Protein AF-A0A7C5P7E6-F1 (afdb_monomer_lite)

Foldseek 3Di:
DDDDDDDDDPDDDDVVVVVVVVVVVVVVCVVVVVVVVVVVDPPPPDPDPPPPPPVPLPAAEWEWDCDDQQFIDIPNPDTHGPVRVVVVVVVVVVVVRHHDYDD

Sequence (103 aa):
MKLARRQTKRGRVEIIPMIDTILILLIFYMSFSSFKVQEKRIDARLPIISTKVAATKIPLDVSVRVRNKDEIIVNGTTTFDLVSLRDAMQTLGAIGQEATVVI

Structure (mmCIF, N/CA/C/O backbone):
data_AF-A0A7C5P7E6-F1
#
_entry.id   AF-A0A7C5P7E6-F1
#
loop_
_atom_site.group_PDB
_atom_site.id
_atom_site.type_symbol
_atom_site.label_atom_id
_atom_site.label_alt_id
_atom_site.label_comp_id
_atom_site.label_asym_id
_atom_site.label_entity_id
_atom_site.label_seq_id
_atom_site.pdbx_PDB_ins_code
_atom_site.Cartn_x
_atom_site.Cartn_y
_atom_site.Cartn_z
_atom_site.occupancy
_atom_site.B_iso_or_equiv
_atom_site.auth_seq_id
_atom_site.auth_comp_id
_atom_site.auth_asym_id
_atom_site.auth_atom_id
_atom_site.pdbx_PDB_model_num
ATOM 1 N N . MET A 1 1 ? -55.415 19.055 43.608 1.00 61.66 1 MET A N 1
ATOM 2 C CA . MET A 1 1 ? -54.857 17.683 43.524 1.00 61.66 1 MET A CA 1
ATOM 3 C C . MET A 1 1 ? -53.340 17.783 43.394 1.00 61.66 1 MET A C 1
ATOM 5 O O . MET A 1 1 ? -52.879 18.479 42.501 1.00 61.66 1 MET A O 1
ATOM 9 N N . LYS A 1 2 ? -52.558 17.177 44.301 1.00 62.19 2 LYS A N 1
ATOM 10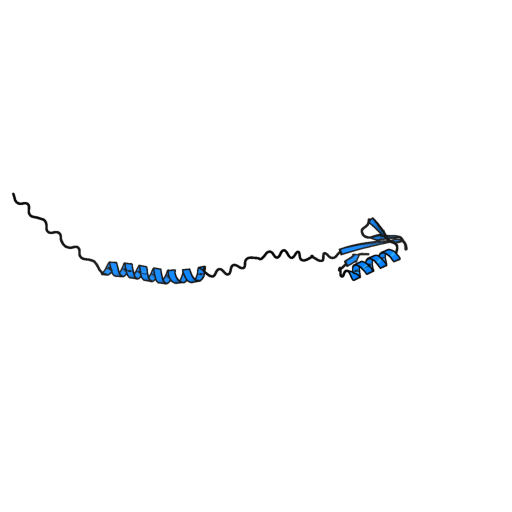 C CA . LYS A 1 2 ? -51.083 17.158 44.224 1.00 62.19 2 LYS A CA 1
ATOM 11 C C . LYS A 1 2 ? -50.642 15.961 43.376 1.00 62.19 2 LYS A C 1
ATOM 13 O O . LYS A 1 2 ? -50.893 14.824 43.756 1.00 62.19 2 LYS A O 1
ATOM 18 N N . LEU A 1 3 ? -50.000 16.223 42.239 1.00 76.12 3 LEU A N 1
ATOM 19 C CA . LEU A 1 3 ? -49.418 15.196 41.371 1.00 76.12 3 LEU A CA 1
ATOM 20 C C . LEU A 1 3 ? -48.096 14.710 41.980 1.00 76.12 3 LEU A C 1
ATOM 22 O O . LEU A 1 3 ? -47.163 15.493 42.164 1.00 76.12 3 LEU A O 1
ATOM 26 N N . ALA A 1 4 ? -48.022 13.424 42.323 1.00 76.56 4 ALA A N 1
ATOM 27 C CA . ALA A 1 4 ? -46.812 12.817 42.865 1.00 76.56 4 ALA A CA 1
ATOM 28 C C . ALA A 1 4 ? -45.731 12.709 41.775 1.00 76.56 4 ALA A C 1
ATOM 30 O O . ALA A 1 4 ? -45.950 12.134 40.708 1.00 76.56 4 ALA A O 1
ATOM 31 N N . ARG A 1 5 ? -44.546 13.267 42.042 1.00 77.62 5 ARG A N 1
ATOM 32 C CA . ARG A 1 5 ? -43.406 13.250 41.116 1.00 77.62 5 ARG A CA 1
ATOM 33 C C . ARG A 1 5 ? -42.803 11.843 41.058 1.00 77.62 5 ARG A C 1
ATOM 35 O O . ARG A 1 5 ? -42.315 11.335 42.066 1.00 77.62 5 ARG A O 1
ATOM 42 N N . ARG A 1 6 ? -42.813 11.224 39.873 1.00 78.00 6 ARG A N 1
ATOM 43 C CA . ARG A 1 6 ? -42.204 9.908 39.620 1.00 78.00 6 ARG A CA 1
ATOM 44 C C . ARG A 1 6 ? -40.687 9.988 39.827 1.00 78.00 6 ARG A C 1
ATOM 46 O O . ARG A 1 6 ? -40.009 10.750 39.143 1.00 78.00 6 ARG A O 1
ATOM 53 N N . GLN A 1 7 ? -40.165 9.200 40.763 1.00 75.19 7 GLN A N 1
ATOM 54 C CA . GLN A 1 7 ? -38.725 9.061 40.992 1.00 75.19 7 GLN A CA 1
ATOM 55 C C . GLN A 1 7 ? -38.098 8.308 39.812 1.00 75.19 7 GLN A C 1
ATOM 57 O O . GLN A 1 7 ? -38.460 7.164 39.527 1.00 75.19 7 GLN A O 1
ATOM 62 N N . THR A 1 8 ? -37.180 8.955 39.096 1.00 75.12 8 THR A N 1
ATOM 63 C CA . THR A 1 8 ? -36.395 8.325 38.033 1.00 75.12 8 THR A CA 1
ATOM 64 C C . THR A 1 8 ? -35.303 7.466 38.668 1.00 75.12 8 THR A C 1
ATOM 66 O O . THR A 1 8 ? -34.485 7.945 39.451 1.00 75.12 8 THR A O 1
ATOM 69 N N . LYS A 1 9 ? -35.289 6.162 38.364 1.00 74.31 9 LYS A N 1
ATOM 70 C CA . LYS A 1 9 ? -34.203 5.278 38.802 1.00 74.31 9 LYS A CA 1
ATOM 71 C C . LYS A 1 9 ? -32.919 5.706 38.087 1.00 74.31 9 LYS A C 1
ATOM 73 O O . LYS A 1 9 ? -32.913 5.818 36.864 1.00 74.31 9 LYS A O 1
ATOM 78 N N . ARG A 1 10 ? -31.842 5.943 38.843 1.00 72.19 10 ARG A N 1
ATOM 79 C CA . ARG A 1 10 ? -30.500 6.158 38.280 1.00 72.19 10 ARG A CA 1
ATOM 80 C C . ARG A 1 10 ? -30.125 4.945 37.422 1.00 72.19 10 ARG A C 1
ATOM 82 O O . ARG A 1 10 ? -30.177 3.818 37.917 1.00 72.19 10 ARG A O 1
ATOM 89 N N . GLY A 1 11 ? -29.778 5.183 36.158 1.00 76.25 11 GLY A N 1
ATOM 90 C CA . GLY A 1 11 ? -29.239 4.147 35.278 1.00 76.25 11 GLY A CA 1
ATOM 91 C C . GLY A 1 11 ? -27.937 3.603 35.864 1.00 76.25 11 GLY A C 1
ATOM 92 O O . GLY A 1 11 ? -27.092 4.379 36.310 1.00 76.25 11 GLY A O 1
ATOM 93 N N . ARG A 1 12 ? -27.803 2.277 35.930 1.00 81.81 12 ARG A N 1
ATOM 94 C CA . ARG A 1 12 ? -26.543 1.626 36.302 1.00 81.81 12 ARG A CA 1
ATOM 95 C C . ARG A 1 12 ? -25.685 1.516 35.048 1.00 81.81 12 ARG A C 1
ATOM 97 O O . ARG A 1 12 ? -26.210 1.216 33.983 1.00 81.81 12 ARG A O 1
ATOM 104 N N . VAL A 1 13 ? -24.388 1.771 35.182 1.00 83.56 13 VAL A N 1
ATOM 105 C CA . VAL A 1 13 ? -23.429 1.523 34.103 1.00 83.56 13 VAL A CA 1
ATOM 106 C C . VAL A 1 13 ? -23.023 0.056 34.174 1.00 83.56 13 VAL A C 1
ATOM 108 O O . VAL A 1 13 ? -22.552 -0.410 35.212 1.00 83.56 13 VAL A O 1
ATOM 111 N N . GLU A 1 14 ? -23.232 -0.676 33.087 1.00 86.88 14 GLU A N 1
ATOM 112 C CA . GLU A 1 14 ? -22.829 -2.075 32.970 1.00 86.88 14 GLU A CA 1
ATOM 113 C C . GLU A 1 14 ? -21.366 -2.133 32.515 1.00 86.88 14 GLU A C 1
ATOM 115 O O . GLU A 1 14 ? -21.048 -1.895 31.355 1.00 86.88 14 GLU A O 1
ATOM 120 N N . ILE A 1 15 ? -20.452 -2.413 33.446 1.00 89.12 15 ILE A N 1
ATOM 121 C CA . ILE A 1 15 ? -19.002 -2.366 33.186 1.00 89.12 15 ILE A CA 1
ATOM 122 C C . ILE A 1 15 ? -18.552 -3.520 32.276 1.00 89.12 15 ILE A C 1
ATOM 124 O O . ILE A 1 15 ? -17.674 -3.338 31.439 1.00 89.12 15 ILE A O 1
ATOM 128 N N . ILE A 1 16 ? -19.167 -4.698 32.412 1.00 91.94 16 ILE A N 1
ATOM 129 C CA . ILE A 1 16 ? -18.814 -5.909 31.652 1.00 91.94 16 ILE A CA 1
ATOM 130 C C . ILE A 1 16 ? -18.881 -5.676 30.127 1.00 91.94 16 ILE A C 1
ATOM 132 O O . ILE A 1 16 ? -17.864 -5.895 29.469 1.00 91.94 16 ILE A O 1
ATOM 136 N N . PRO A 1 17 ? -19.988 -5.169 29.546 1.00 90.88 17 PRO A N 1
ATOM 137 C CA . PRO A 1 17 ? -20.029 -4.867 28.113 1.00 90.88 17 PRO A CA 1
ATOM 138 C C . PRO A 1 17 ? -19.081 -3.727 27.702 1.00 90.88 17 PRO A C 1
ATOM 140 O O . PRO A 1 17 ? -18.580 -3.719 26.579 1.00 90.88 17 PRO A O 1
ATOM 143 N N . MET A 1 18 ? -18.767 -2.782 28.596 1.00 93.75 18 MET A N 1
ATOM 144 C CA . MET A 1 18 ? -17.780 -1.735 28.293 1.00 93.75 18 MET A CA 1
ATOM 145 C C . MET A 1 18 ? -16.361 -2.301 28.174 1.00 93.75 18 MET A C 1
ATOM 147 O O . MET A 1 18 ? -15.627 -1.911 27.269 1.00 93.75 18 MET A O 1
ATOM 151 N N . ILE A 1 19 ? -15.978 -3.240 29.042 1.00 94.31 19 ILE A N 1
ATOM 152 C CA . ILE A 1 19 ? -14.662 -3.891 28.979 1.00 94.31 19 ILE A CA 1
ATOM 153 C C . ILE A 1 19 ? -14.498 -4.635 27.653 1.00 94.31 19 ILE A C 1
ATOM 155 O O . ILE A 1 19 ? -13.469 -4.477 27.000 1.00 94.31 19 ILE A O 1
ATOM 159 N N . ASP A 1 20 ? -15.513 -5.393 27.236 1.00 94.50 20 ASP A N 1
ATOM 160 C CA . ASP A 1 20 ? -15.464 -6.175 25.997 1.00 94.50 20 ASP A CA 1
ATOM 161 C C . ASP A 1 20 ? -15.224 -5.277 24.771 1.00 94.50 20 ASP A C 1
ATOM 163 O O . ASP A 1 20 ? -14.297 -5.497 23.992 1.00 94.50 20 ASP A O 1
ATOM 167 N N . THR A 1 21 ? -15.961 -4.166 24.665 1.00 94.12 21 THR A N 1
ATOM 168 C CA . THR A 1 21 ? -15.781 -3.214 23.553 1.00 94.12 21 THR A CA 1
ATOM 169 C C . THR A 1 21 ? -14.391 -2.573 23.524 1.00 94.12 21 THR A C 1
ATOM 171 O O . THR A 1 21 ? -13.800 -2.439 22.451 1.00 94.12 21 THR A O 1
ATOM 174 N N . ILE A 1 22 ? -13.834 -2.211 24.683 1.00 95.75 22 ILE A N 1
ATOM 175 C CA . ILE A 1 22 ? -12.494 -1.616 24.776 1.00 95.75 22 ILE A CA 1
ATOM 176 C C . ILE A 1 22 ? -11.413 -2.646 24.423 1.00 95.75 22 ILE A C 1
ATOM 178 O O . ILE A 1 22 ? -10.463 -2.313 23.712 1.00 95.75 22 ILE A O 1
ATOM 182 N N . LEU A 1 23 ? -11.556 -3.896 24.875 1.00 95.88 23 LEU A N 1
ATOM 183 C CA . LEU A 1 23 ? -10.619 -4.975 24.554 1.00 95.88 23 LEU A CA 1
ATOM 184 C C . LEU A 1 23 ? -10.625 -5.302 23.060 1.00 95.88 23 LEU A C 1
ATOM 186 O O . LEU A 1 23 ? -9.555 -5.402 22.458 1.00 95.88 23 LEU A O 1
ATOM 190 N N . ILE A 1 24 ? -11.807 -5.394 22.447 1.00 95.50 24 ILE A N 1
ATOM 191 C CA . ILE A 1 24 ? -11.952 -5.585 21.000 1.00 95.50 24 ILE A CA 1
ATOM 192 C C . ILE A 1 24 ? -11.266 -4.442 20.239 1.00 95.50 24 ILE A C 1
ATOM 194 O O . ILE A 1 24 ? -10.485 -4.700 19.320 1.00 95.50 24 ILE A O 1
ATOM 198 N N . LEU A 1 25 ? -11.481 -3.183 20.648 1.00 94.81 25 LEU A N 1
ATOM 199 C CA . LEU A 1 25 ? -10.800 -2.028 20.049 1.00 94.81 25 LEU A CA 1
ATOM 200 C C . LEU A 1 25 ? -9.274 -2.130 20.154 1.00 94.81 25 LEU A C 1
ATOM 202 O O . LEU A 1 25 ? -8.569 -1.818 19.195 1.00 94.81 25 LEU A O 1
ATOM 206 N N . LEU A 1 26 ? -8.758 -2.552 21.308 1.00 94.81 26 LEU A N 1
ATOM 207 C CA . LEU A 1 26 ? -7.322 -2.650 21.550 1.00 94.81 26 LEU A CA 1
ATOM 208 C C . LEU A 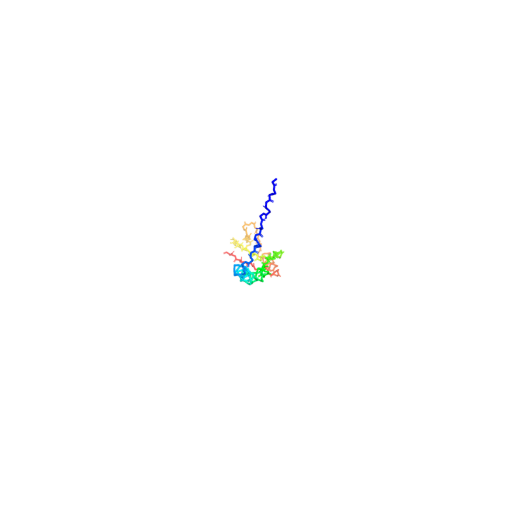1 26 ? -6.676 -3.758 20.709 1.00 94.81 26 LEU A C 1
ATOM 210 O O . LEU A 1 26 ? -5.610 -3.541 20.130 1.00 94.81 26 LEU A O 1
ATOM 214 N N . ILE A 1 27 ? -7.336 -4.913 20.580 1.00 93.50 27 ILE A N 1
ATOM 215 C CA . ILE A 1 27 ? -6.895 -6.009 19.705 1.00 93.50 27 ILE A CA 1
ATOM 216 C C . ILE A 1 27 ? -6.866 -5.544 18.247 1.00 93.50 27 ILE A C 1
ATOM 218 O O . ILE A 1 27 ? -5.856 -5.737 17.564 1.00 93.50 27 ILE A O 1
ATOM 222 N N . PHE A 1 28 ? -7.928 -4.879 17.778 1.00 92.06 28 PHE A N 1
ATOM 223 C CA . PHE A 1 28 ? -7.950 -4.313 16.431 1.00 92.06 28 PHE A CA 1
ATOM 224 C C . PHE A 1 28 ? -6.820 -3.305 16.229 1.00 92.06 28 PHE A C 1
ATOM 226 O O . PHE A 1 28 ? -6.077 -3.410 15.256 1.00 92.06 28 PHE A O 1
ATOM 233 N N . TYR A 1 29 ? -6.629 -2.370 17.159 1.00 90.06 29 TYR A N 1
ATOM 234 C CA . TYR A 1 29 ? -5.562 -1.377 17.071 1.00 90.06 29 TYR A CA 1
ATOM 235 C C . TYR A 1 29 ? -4.175 -2.021 16.945 1.00 90.06 29 TYR A C 1
ATOM 237 O O . TYR A 1 29 ? -3.407 -1.663 16.051 1.00 90.06 29 TYR A O 1
ATOM 245 N N . MET A 1 30 ? -3.865 -2.997 17.801 1.00 88.38 30 MET A N 1
ATOM 246 C CA . MET A 1 30 ? -2.582 -3.704 17.772 1.00 88.38 30 MET A CA 1
ATOM 247 C C . MET A 1 30 ? -2.378 -4.467 16.458 1.00 88.38 30 MET A C 1
ATOM 249 O O . MET A 1 30 ? -1.301 -4.391 15.867 1.00 88.38 30 MET A O 1
ATOM 253 N N . SER A 1 31 ? -3.417 -5.149 15.964 1.00 86.25 31 SER A N 1
ATOM 254 C CA . SER A 1 31 ? -3.365 -5.885 14.697 1.00 86.25 31 SER A CA 1
ATOM 255 C C . SER A 1 31 ? -3.142 -4.952 13.499 1.00 86.25 31 SER A C 1
ATOM 257 O O . SER A 1 31 ? -2.250 -5.193 12.683 1.00 86.25 31 SER A O 1
ATOM 259 N N . PHE A 1 32 ? -3.873 -3.834 13.429 1.00 83.50 32 PHE A N 1
ATOM 260 C CA . PHE A 1 32 ? -3.767 -2.879 12.323 1.00 83.50 32 PHE A CA 1
ATOM 261 C C . PHE A 1 32 ? -2.501 -2.014 12.359 1.00 83.50 32 PHE A C 1
ATOM 263 O O . PHE A 1 32 ? -2.005 -1.605 11.307 1.00 83.50 32 PHE A O 1
ATOM 270 N N . SER A 1 33 ? -1.934 -1.765 13.543 1.00 78.00 33 SER A N 1
ATOM 271 C CA . SER A 1 33 ? -0.682 -1.012 13.698 1.00 78.00 33 SER A CA 1
ATOM 272 C C . SER A 1 33 ? 0.485 -1.649 12.923 1.00 78.00 33 SER A C 1
ATOM 274 O O . SER A 1 33 ? 1.283 -0.940 12.307 1.00 78.00 33 SER A O 1
ATOM 276 N N . SER A 1 34 ? 0.537 -2.985 12.855 1.00 69.12 34 SER A N 1
ATOM 277 C CA . SER A 1 34 ? 1.576 -3.720 12.115 1.00 69.12 34 SER A CA 1
ATOM 278 C C . SER A 1 34 ? 1.518 -3.489 10.595 1.00 69.12 34 SER A C 1
ATOM 280 O O . SER A 1 34 ? 2.556 -3.444 9.929 1.00 69.12 34 SER A O 1
ATOM 282 N N . PHE A 1 35 ? 0.325 -3.266 10.029 1.00 65.69 35 PHE A N 1
ATOM 283 C CA . PHE A 1 35 ? 0.166 -3.025 8.589 1.00 65.69 35 PHE A CA 1
ATOM 284 C C . PHE A 1 35 ? 0.701 -1.652 8.154 1.00 65.69 35 PHE A C 1
ATOM 286 O O . PHE A 1 35 ? 1.333 -1.548 7.102 1.00 65.69 35 PHE A O 1
ATOM 293 N N . LYS A 1 36 ? 0.568 -0.608 8.989 1.00 61.22 36 LYS A N 1
ATOM 294 C CA . LYS A 1 36 ? 1.083 0.739 8.662 1.00 61.22 36 LYS A CA 1
ATOM 295 C C . LYS A 1 36 ? 2.600 0.803 8.481 1.00 61.22 36 LYS A C 1
ATOM 297 O O . LYS A 1 36 ? 3.092 1.692 7.786 1.00 61.22 36 LYS A O 1
ATOM 302 N N . VAL A 1 37 ? 3.350 -0.086 9.129 1.00 61.47 37 VAL A N 1
ATOM 303 C CA . VAL A 1 37 ? 4.815 -0.120 9.007 1.00 61.47 37 VAL A CA 1
ATOM 304 C C . VAL A 1 37 ? 5.240 -0.746 7.675 1.00 61.47 37 VAL A C 1
ATOM 306 O O . VAL A 1 37 ? 6.252 -0.337 7.109 1.00 61.47 37 VAL A O 1
ATOM 309 N N . GLN A 1 38 ? 4.457 -1.689 7.145 1.00 60.50 38 GLN A N 1
ATOM 310 C CA . GLN A 1 38 ? 4.804 -2.445 5.939 1.00 60.50 38 GLN A CA 1
ATOM 311 C C . GLN A 1 38 ? 4.508 -1.673 4.643 1.00 60.50 38 GLN A C 1
ATOM 313 O O . GLN A 1 38 ? 5.340 -1.674 3.739 1.00 60.50 38 GLN A O 1
ATOM 318 N N . GLU A 1 39 ? 3.403 -0.923 4.563 1.00 60.84 39 GLU A N 1
ATOM 319 C CA . GLU A 1 39 ? 3.064 -0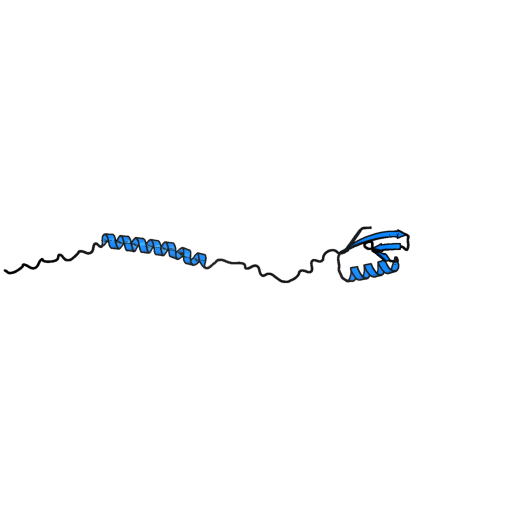.144 3.354 1.00 60.84 39 GLU A CA 1
ATOM 320 C C . GLU A 1 39 ? 4.029 1.018 3.067 1.00 60.84 39 GLU A C 1
ATOM 322 O O . GLU A 1 39 ? 4.163 1.455 1.925 1.00 60.84 39 GLU A O 1
ATOM 327 N N . LYS A 1 40 ? 4.756 1.514 4.077 1.00 60.28 40 LYS A N 1
ATOM 328 C CA . LYS A 1 40 ? 5.732 2.601 3.884 1.00 60.28 40 LYS A CA 1
ATOM 329 C C . LYS A 1 40 ? 6.997 2.181 3.126 1.00 60.28 40 LYS A C 1
ATOM 331 O O . LYS A 1 40 ? 7.798 3.050 2.795 1.00 60.28 40 LYS A O 1
ATOM 336 N N . ARG A 1 41 ? 7.199 0.886 2.860 1.00 57.59 41 ARG A N 1
ATOM 337 C CA . ARG A 1 41 ? 8.386 0.350 2.172 1.00 57.59 41 ARG A CA 1
ATOM 338 C C . ARG A 1 41 ? 8.036 -0.349 0.864 1.00 57.59 41 ARG A C 1
ATOM 340 O O . ARG A 1 41 ? 8.481 -1.463 0.603 1.00 57.59 41 ARG A O 1
ATOM 347 N N . ILE A 1 42 ? 7.274 0.320 0.008 1.00 67.19 42 ILE A N 1
ATOM 348 C CA . ILE A 1 42 ? 7.311 -0.036 -1.408 1.00 67.19 42 ILE A CA 1
ATOM 349 C C . ILE A 1 42 ? 8.647 0.496 -1.939 1.00 67.19 42 ILE A C 1
ATOM 351 O O . ILE A 1 42 ? 8.764 1.682 -2.246 1.00 67.19 42 ILE A O 1
ATOM 355 N N . ASP A 1 43 ? 9.661 -0.372 -2.009 1.00 65.62 43 ASP A N 1
ATOM 356 C CA . ASP A 1 43 ? 10.904 -0.129 -2.754 1.00 65.62 43 ASP A CA 1
ATOM 357 C C . ASP A 1 43 ? 10.569 -0.085 -4.253 1.00 65.62 43 ASP A C 1
ATOM 359 O O . ASP A 1 43 ? 10.833 -1.008 -5.029 1.00 65.62 43 ASP A O 1
ATOM 363 N N . ALA A 1 44 ? 9.906 0.993 -4.667 1.00 68.25 44 ALA A N 1
ATOM 364 C CA . ALA A 1 44 ? 9.613 1.261 -6.058 1.00 68.25 44 ALA A CA 1
ATOM 365 C C . ALA A 1 44 ? 10.933 1.603 -6.752 1.00 68.25 44 ALA A C 1
ATOM 367 O O . ALA A 1 44 ? 11.420 2.732 -6.701 1.00 68.25 44 ALA A O 1
ATOM 368 N N . ARG A 1 45 ? 11.528 0.613 -7.420 1.00 71.38 45 ARG A N 1
ATOM 369 C CA . ARG A 1 45 ? 12.596 0.854 -8.389 1.00 71.38 45 ARG A CA 1
ATOM 370 C C . ARG A 1 45 ? 11.966 1.516 -9.606 1.00 71.38 45 ARG A C 1
ATOM 372 O O . ARG A 1 45 ? 11.503 0.830 -10.514 1.00 71.38 45 ARG A O 1
ATOM 379 N N . LEU A 1 46 ? 11.904 2.846 -9.603 1.00 71.25 46 LEU A N 1
ATOM 380 C CA . LEU A 1 46 ? 11.510 3.584 -10.795 1.00 71.25 46 LEU A CA 1
ATOM 381 C C . LEU A 1 46 ? 12.542 3.293 -11.893 1.00 71.25 46 LEU A C 1
ATOM 383 O O . LEU A 1 46 ? 13.734 3.533 -11.673 1.00 71.25 46 LEU A O 1
ATOM 387 N N . PRO A 1 47 ? 12.127 2.764 -13.057 1.00 72.38 47 PRO A N 1
ATOM 388 C CA . PRO A 1 47 ? 13.036 2.613 -14.173 1.00 72.38 47 PRO A CA 1
ATOM 389 C C . PRO A 1 47 ? 13.459 4.013 -14.611 1.00 72.38 47 PRO A C 1
ATOM 391 O O . PRO A 1 47 ? 12.666 4.799 -15.127 1.00 72.38 47 PRO A O 1
ATOM 394 N N . ILE A 1 48 ? 14.723 4.338 -14.370 1.00 71.94 48 ILE A N 1
ATOM 395 C CA . ILE A 1 48 ? 15.338 5.533 -14.925 1.00 71.94 48 ILE A CA 1
ATOM 396 C C . ILE A 1 48 ? 15.505 5.223 -16.410 1.00 71.94 48 ILE A C 1
ATOM 398 O O . ILE A 1 48 ? 16.317 4.369 -16.773 1.00 71.94 48 ILE A O 1
ATOM 402 N N . ILE A 1 49 ? 14.716 5.862 -17.274 1.00 67.19 49 ILE A N 1
ATOM 403 C CA . ILE A 1 49 ? 14.977 5.812 -18.712 1.00 67.19 49 ILE A CA 1
ATOM 404 C C . ILE A 1 49 ? 16.295 6.554 -18.917 1.00 67.19 49 ILE A C 1
ATOM 406 O O . ILE A 1 49 ? 16.346 7.780 -18.979 1.00 67.19 49 ILE A O 1
ATOM 410 N N . SER A 1 50 ? 17.390 5.800 -18.945 1.00 57.78 50 SER A N 1
ATOM 411 C CA . SER A 1 50 ? 18.671 6.321 -19.377 1.00 57.78 50 SER A CA 1
ATOM 412 C C . SER A 1 50 ? 18.545 6.578 -20.870 1.00 57.78 50 SER A C 1
ATOM 414 O O . SER A 1 50 ? 18.606 5.656 -21.675 1.00 57.78 50 SER A O 1
ATOM 416 N N . THR A 1 51 ? 18.409 7.842 -21.256 1.00 57.22 51 THR A N 1
ATOM 417 C CA . THR A 1 51 ? 18.626 8.306 -22.633 1.00 57.22 51 THR A CA 1
ATOM 418 C C . THR A 1 51 ? 20.107 8.252 -23.014 1.00 57.22 51 THR A C 1
ATOM 420 O O . THR A 1 51 ? 20.579 9.023 -23.846 1.00 57.22 51 THR A O 1
ATOM 423 N N . LYS A 1 52 ? 20.872 7.301 -22.465 1.00 53.88 52 LYS A N 1
ATOM 424 C CA . LYS A 1 52 ? 21.976 6.755 -23.230 1.00 53.88 52 LYS A CA 1
ATOM 425 C C . LYS A 1 52 ? 21.319 5.936 -24.321 1.00 53.88 52 LYS A C 1
ATOM 427 O O . LYS A 1 52 ? 21.003 4.766 -24.132 1.00 53.88 52 LYS A O 1
ATOM 432 N N . VAL A 1 53 ? 21.125 6.583 -25.468 1.00 56.38 53 VAL A N 1
ATOM 433 C CA . VAL A 1 53 ? 21.258 5.899 -26.747 1.00 56.38 53 VAL A CA 1
ATOM 434 C C . VAL A 1 53 ? 22.591 5.172 -26.628 1.00 56.38 53 VAL A C 1
ATOM 436 O O . VAL A 1 53 ? 23.656 5.758 -26.814 1.00 56.38 53 VAL A O 1
ATOM 439 N N . ALA A 1 54 ? 22.557 3.917 -26.176 1.00 53.03 54 ALA A N 1
ATOM 440 C CA . ALA A 1 54 ? 23.613 3.003 -26.513 1.00 53.03 54 ALA A CA 1
ATOM 441 C C . ALA A 1 54 ? 23.658 3.134 -28.026 1.00 53.03 54 ALA A C 1
ATOM 443 O O . ALA A 1 54 ? 22.648 2.888 -28.687 1.00 53.03 54 ALA A O 1
ATOM 444 N N . ALA A 1 55 ? 24.761 3.658 -28.558 1.00 55.62 55 ALA A N 1
ATOM 445 C CA . ALA A 1 55 ? 25.046 3.457 -29.956 1.00 55.62 55 ALA A CA 1
ATOM 446 C C . ALA A 1 55 ? 25.064 1.938 -30.086 1.00 55.62 55 ALA A C 1
ATOM 448 O O . ALA A 1 55 ? 26.046 1.292 -29.721 1.00 55.62 55 ALA A O 1
ATOM 449 N N . THR A 1 56 ? 23.923 1.356 -30.455 1.00 52.78 56 THR A N 1
ATOM 450 C CA . THR A 1 56 ? 23.868 0.003 -30.955 1.00 52.78 56 THR A CA 1
ATOM 451 C C . THR A 1 56 ? 24.882 0.065 -32.073 1.00 52.78 56 THR A C 1
ATOM 453 O O . THR A 1 56 ? 24.666 0.759 -33.067 1.00 52.78 56 THR A O 1
ATOM 456 N N . LYS A 1 57 ? 26.061 -0.519 -31.842 1.00 54.97 57 LYS A N 1
ATOM 457 C CA . LYS A 1 57 ? 27.016 -0.788 -32.901 1.00 54.97 57 LYS A CA 1
ATOM 458 C C . LYS A 1 57 ? 26.292 -1.794 -33.778 1.00 54.97 57 LYS A C 1
ATOM 460 O O . LYS A 1 57 ? 26.402 -2.992 -33.561 1.00 54.97 57 LYS A O 1
ATOM 465 N N . ILE A 1 58 ? 25.411 -1.294 -34.639 1.00 60.50 58 ILE A N 1
ATOM 466 C CA . ILE A 1 58 ? 24.773 -2.100 -35.659 1.00 60.50 58 ILE A CA 1
ATOM 467 C C . ILE A 1 58 ? 25.958 -2.531 -36.520 1.00 60.50 58 ILE A C 1
ATOM 469 O O . ILE A 1 58 ? 26.655 -1.645 -37.038 1.00 60.50 58 ILE A O 1
ATOM 473 N N . PRO A 1 59 ? 26.274 -3.836 -36.571 1.00 60.88 59 PRO A N 1
ATOM 474 C CA . PRO A 1 59 ? 27.339 -4.308 -37.431 1.00 60.88 59 PRO A CA 1
ATOM 475 C C . PRO A 1 59 ? 26.992 -3.866 -38.848 1.00 60.88 59 PRO A C 1
ATOM 477 O O . PRO A 1 59 ? 25.853 -4.006 -39.298 1.00 60.88 59 PRO A O 1
ATOM 480 N N . LEU A 1 60 ? 27.946 -3.217 -39.506 1.00 63.44 60 LEU A N 1
ATOM 481 C CA . LEU A 1 60 ? 27.731 -2.763 -40.867 1.00 63.44 60 LEU A CA 1
ATOM 482 C C . LEU A 1 60 ? 27.911 -3.982 -41.771 1.00 63.44 60 LEU A C 1
ATOM 484 O O . LEU A 1 60 ? 29.030 -4.471 -41.931 1.00 63.44 60 LEU A O 1
ATOM 488 N N . ASP A 1 61 ? 26.815 -4.487 -42.327 1.00 61.00 61 ASP A N 1
ATOM 489 C CA . ASP A 1 61 ? 26.871 -5.558 -43.318 1.00 61.00 61 ASP A CA 1
ATOM 490 C C . ASP A 1 61 ? 27.339 -4.967 -44.653 1.00 61.00 61 ASP A C 1
ATOM 492 O O . ASP A 1 61 ? 26.666 -4.128 -45.260 1.00 61.00 61 ASP A O 1
ATOM 496 N N . VAL A 1 62 ? 28.526 -5.384 -45.100 1.00 70.69 62 VAL A N 1
ATOM 497 C CA . VAL A 1 62 ? 29.123 -4.944 -46.365 1.00 70.69 62 VAL A CA 1
ATOM 498 C C . VAL A 1 62 ? 29.110 -6.122 -47.331 1.00 70.69 62 VAL A C 1
ATOM 500 O O . VAL A 1 62 ? 29.832 -7.104 -47.152 1.00 70.69 62 VAL A O 1
ATOM 503 N N . SER A 1 63 ? 28.280 -6.023 -48.371 1.00 70.19 63 SER A N 1
ATOM 504 C CA . SER A 1 63 ? 28.221 -7.022 -49.444 1.00 70.19 63 SER A CA 1
ATOM 505 C C . SER A 1 63 ? 29.180 -6.639 -50.570 1.00 70.19 63 SER A C 1
ATOM 507 O O . SER A 1 63 ? 29.084 -5.541 -51.125 1.00 70.19 63 SER A O 1
ATOM 509 N N . VAL A 1 64 ? 30.118 -7.527 -50.897 1.00 75.19 64 VAL A N 1
ATOM 510 C CA . VAL A 1 64 ? 31.161 -7.299 -51.903 1.00 75.19 64 VAL A CA 1
ATOM 511 C C . VAL A 1 64 ? 30.986 -8.306 -53.027 1.00 75.19 64 VAL A C 1
ATOM 513 O O . VAL A 1 64 ? 31.244 -9.486 -52.851 1.00 75.19 64 VAL A O 1
ATOM 516 N N . ARG A 1 65 ? 30.589 -7.845 -54.213 1.00 71.38 65 ARG A N 1
ATOM 517 C CA . ARG A 1 65 ? 30.477 -8.693 -55.402 1.00 71.38 65 ARG A CA 1
ATOM 518 C C . ARG A 1 65 ? 31.611 -8.387 -56.368 1.00 71.38 65 ARG A C 1
ATOM 520 O O . ARG A 1 65 ? 31.691 -7.284 -56.901 1.00 71.38 65 ARG A O 1
ATOM 527 N N . VAL A 1 66 ? 32.451 -9.377 -56.647 1.00 74.69 66 VAL A N 1
ATOM 528 C CA . VAL A 1 66 ? 33.538 -9.251 -57.628 1.00 74.69 66 VAL A CA 1
ATOM 529 C C . VAL A 1 66 ? 33.036 -9.727 -58.988 1.00 74.69 66 VAL A C 1
ATOM 531 O O . VAL A 1 66 ? 32.687 -10.897 -59.138 1.00 74.69 66 VAL A O 1
ATOM 534 N N . ARG A 1 67 ? 32.967 -8.828 -59.980 1.00 70.75 67 ARG A N 1
ATOM 535 C CA . ARG A 1 67 ? 32.564 -9.189 -61.350 1.00 70.75 67 ARG A CA 1
ATOM 536 C C . ARG A 1 67 ? 33.775 -9.479 -62.229 1.00 70.75 67 ARG A C 1
ATOM 538 O O . ARG A 1 67 ? 33.798 -10.501 -62.900 1.00 70.75 67 ARG A O 1
ATOM 545 N N . ASN A 1 68 ? 34.769 -8.593 -62.191 1.00 69.56 68 ASN A N 1
ATOM 546 C CA . ASN A 1 68 ? 36.046 -8.683 -62.902 1.00 69.56 68 ASN A CA 1
ATOM 547 C C . ASN A 1 68 ? 37.156 -8.080 -62.021 1.00 69.56 68 ASN A C 1
ATOM 549 O O . ASN A 1 68 ? 36.856 -7.427 -61.024 1.00 69.56 68 ASN A O 1
ATOM 553 N N . LYS A 1 69 ? 38.432 -8.283 -62.382 1.00 64.56 69 LYS A N 1
ATOM 554 C CA . LYS A 1 69 ? 39.606 -7.878 -61.578 1.00 64.56 69 LYS A CA 1
ATOM 555 C C . LYS A 1 69 ? 39.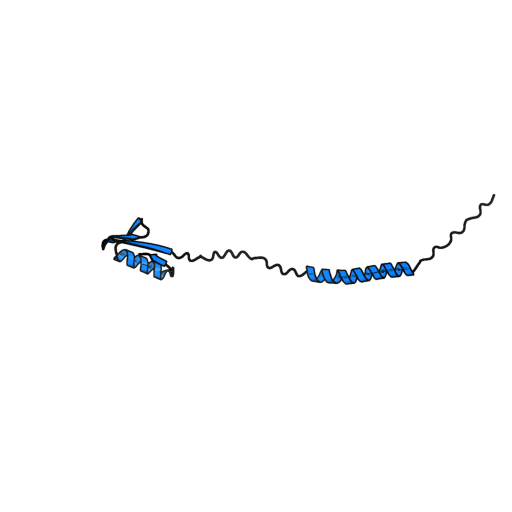592 -6.404 -61.129 1.00 64.56 69 LYS A C 1
ATOM 557 O O . LYS A 1 69 ? 40.055 -6.121 -60.029 1.00 64.56 69 LYS A O 1
ATOM 562 N N . ASP A 1 70 ? 38.996 -5.531 -61.939 1.00 65.81 70 ASP A N 1
ATOM 563 C CA . ASP A 1 70 ? 38.964 -4.080 -61.719 1.00 65.81 70 ASP A CA 1
ATOM 564 C C . ASP A 1 70 ? 37.530 -3.550 -61.468 1.00 65.81 70 ASP A C 1
ATOM 566 O O . ASP A 1 70 ? 37.297 -2.345 -61.441 1.00 65.81 70 ASP A O 1
ATOM 570 N N . GLU A 1 71 ? 36.540 -4.443 -61.309 1.00 69.75 71 GLU A N 1
ATOM 571 C CA . GLU A 1 71 ? 35.126 -4.087 -61.125 1.00 69.75 71 GLU A CA 1
ATOM 572 C C . GLU A 1 71 ? 34.560 -4.810 -59.895 1.00 69.75 71 GLU A C 1
ATOM 574 O O . GLU A 1 71 ? 34.020 -5.924 -59.980 1.00 69.75 71 GLU A O 1
ATOM 579 N N . ILE A 1 72 ? 34.708 -4.169 -58.731 1.00 74.50 72 ILE A N 1
ATOM 580 C CA . ILE A 1 72 ? 34.171 -4.654 -57.458 1.00 74.50 72 ILE A CA 1
ATOM 581 C C . ILE A 1 72 ? 32.952 -3.818 -57.089 1.00 74.50 72 ILE A C 1
ATOM 583 O O . ILE A 1 72 ? 33.048 -2.608 -56.920 1.00 74.50 72 ILE A O 1
ATOM 587 N N . ILE A 1 73 ? 31.798 -4.458 -56.946 1.00 75.25 73 ILE A N 1
ATOM 588 C CA . ILE A 1 73 ? 30.539 -3.792 -56.618 1.00 75.25 73 ILE A CA 1
ATOM 589 C C . ILE A 1 73 ? 30.285 -3.954 -55.121 1.00 75.25 73 ILE A C 1
ATOM 591 O O . ILE A 1 73 ? 30.112 -5.073 -54.637 1.00 75.25 73 ILE A O 1
ATOM 595 N N . VAL A 1 74 ? 30.219 -2.841 -54.392 1.00 74.44 74 VAL A N 1
ATOM 596 C CA . VAL A 1 74 ? 29.889 -2.814 -52.961 1.00 74.44 74 VAL A CA 1
ATOM 597 C C . VAL A 1 74 ? 28.446 -2.354 -52.782 1.00 74.44 74 VAL A C 1
ATOM 599 O O . VAL A 1 74 ? 28.039 -1.334 -53.343 1.00 74.44 74 VAL A O 1
ATOM 602 N N . ASN A 1 75 ? 27.659 -3.120 -52.020 1.00 72.38 75 ASN A N 1
ATOM 603 C CA . ASN A 1 75 ? 26.241 -2.854 -51.738 1.00 72.38 75 ASN A CA 1
ATOM 604 C C . ASN A 1 75 ? 25.377 -2.628 -52.993 1.00 72.38 75 ASN A C 1
ATOM 606 O O . ASN A 1 75 ? 24.396 -1.891 -52.977 1.00 72.38 75 ASN A O 1
ATOM 610 N N . GLY A 1 76 ? 25.747 -3.283 -54.097 1.00 67.69 76 GLY A N 1
ATOM 611 C CA . GLY A 1 76 ? 24.980 -3.311 -55.344 1.00 67.69 76 GLY A CA 1
ATOM 612 C C . GLY A 1 76 ? 25.022 -2.035 -56.192 1.00 67.69 76 GLY A C 1
ATOM 613 O O . GLY A 1 76 ? 24.534 -2.078 -57.318 1.00 67.69 76 GLY A O 1
ATOM 614 N N . THR A 1 77 ? 25.597 -0.931 -55.704 1.00 64.44 77 THR A N 1
ATOM 615 C CA . THR A 1 77 ? 25.512 0.378 -56.381 1.00 64.44 77 THR A CA 1
ATOM 616 C C . THR A 1 77 ? 26.853 1.011 -56.712 1.00 64.44 77 THR A C 1
ATOM 618 O O . THR A 1 77 ? 26.924 1.785 -57.664 1.00 64.44 77 THR A O 1
ATOM 621 N N . THR A 1 78 ? 27.908 0.718 -55.950 1.00 70.94 78 THR A N 1
ATOM 622 C CA . THR A 1 78 ? 29.168 1.460 -56.067 1.00 70.94 78 THR A CA 1
ATOM 623 C C . THR A 1 78 ? 30.274 0.555 -56.577 1.00 70.94 78 THR A C 1
ATOM 625 O O . THR A 1 78 ? 30.639 -0.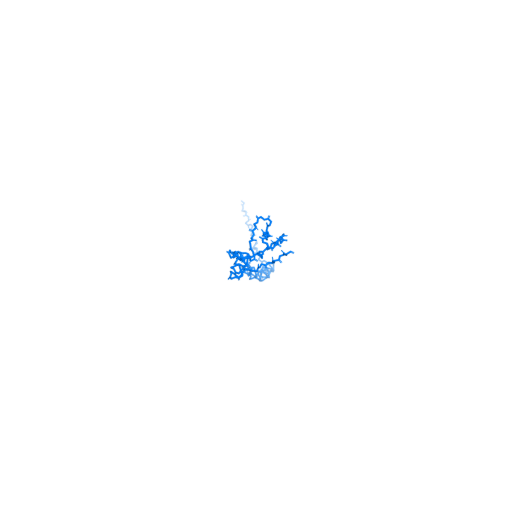416 -55.912 1.00 70.94 78 THR A O 1
ATOM 628 N N . THR A 1 79 ? 30.808 0.885 -57.751 1.00 73.00 79 THR A N 1
ATOM 629 C CA . THR A 1 79 ? 31.979 0.215 -58.317 1.00 73.00 79 THR A CA 1
ATOM 630 C C . THR A 1 79 ? 33.247 0.815 -57.720 1.00 73.00 79 THR A C 1
ATOM 632 O O . THR A 1 79 ? 33.476 2.019 -57.825 1.00 73.00 79 THR A O 1
ATOM 635 N N . PHE A 1 80 ? 34.068 -0.026 -57.106 1.00 73.75 80 PHE A N 1
ATOM 636 C CA . PHE A 1 80 ? 35.379 0.314 -56.573 1.00 73.75 80 PHE A CA 1
ATOM 637 C C . PHE A 1 80 ? 36.474 -0.417 -57.349 1.00 73.75 80 PHE A C 1
ATOM 639 O O . PHE A 1 80 ? 36.318 -1.585 -57.713 1.00 73.75 80 PHE A O 1
ATOM 646 N N . ASP A 1 81 ? 37.600 0.271 -57.537 1.00 79.06 81 ASP A N 1
ATOM 647 C CA . ASP A 1 81 ? 38.877 -0.365 -57.854 1.00 79.06 81 ASP A CA 1
ATOM 648 C C . ASP A 1 81 ? 39.478 -0.992 -56.580 1.00 79.06 81 ASP A C 1
ATOM 650 O O . ASP A 1 81 ? 39.190 -0.566 -55.455 1.00 79.06 81 ASP A O 1
ATOM 654 N N . LEU A 1 82 ? 40.336 -1.999 -56.745 1.00 77.00 82 LEU A N 1
ATOM 655 C CA . LEU A 1 82 ? 40.946 -2.772 -55.664 1.00 77.00 82 LEU A CA 1
ATOM 656 C C . LEU A 1 82 ? 41.702 -1.883 -54.664 1.00 77.00 82 LEU A C 1
ATOM 658 O O . LEU A 1 82 ? 41.635 -2.110 -53.453 1.00 77.00 82 LEU A O 1
ATOM 662 N N . VAL A 1 83 ? 42.408 -0.863 -55.160 1.00 82.31 83 VAL A N 1
ATOM 663 C CA . VAL A 1 83 ? 43.176 0.064 -54.316 1.00 82.31 83 VAL A CA 1
ATOM 664 C C . VAL A 1 83 ? 42.234 0.922 -53.472 1.00 82.31 83 VAL A C 1
ATOM 666 O O . VAL A 1 83 ? 42.394 1.003 -52.256 1.00 82.31 83 VAL A O 1
ATOM 669 N N . SER A 1 84 ? 41.199 1.489 -54.093 1.00 81.00 84 SER A N 1
ATOM 670 C CA . SER A 1 84 ? 40.213 2.326 -53.404 1.00 81.00 84 SER A CA 1
ATOM 671 C C . SER A 1 84 ? 39.384 1.542 -52.386 1.00 81.00 84 SER A C 1
ATOM 673 O O . SER A 1 84 ? 39.086 2.063 -51.313 1.00 81.00 84 SER A O 1
ATOM 675 N N . LEU A 1 85 ? 39.046 0.281 -52.682 1.00 80.69 85 LEU A N 1
ATOM 676 C CA . LEU A 1 85 ? 38.348 -0.592 -51.738 1.00 80.69 85 LEU A CA 1
ATOM 677 C C . LEU A 1 85 ? 39.209 -0.890 -50.509 1.00 80.69 85 LEU A C 1
ATOM 679 O O . LEU A 1 85 ? 38.717 -0.838 -49.383 1.00 80.69 85 LEU A O 1
ATOM 683 N N . ARG A 1 86 ? 40.497 -1.189 -50.709 1.00 81.69 86 ARG A N 1
ATOM 684 C CA . ARG A 1 86 ? 41.430 -1.459 -49.610 1.00 81.69 86 ARG A CA 1
ATOM 685 C C . ARG A 1 86 ? 41.540 -0.257 -48.678 1.00 81.69 86 ARG A C 1
ATOM 687 O O . ARG A 1 86 ? 41.443 -0.425 -47.465 1.00 81.69 86 ARG A O 1
ATOM 694 N N . ASP A 1 87 ? 41.715 0.933 -49.237 1.00 83.75 87 ASP A N 1
ATOM 695 C CA . ASP A 1 87 ? 41.879 2.152 -48.448 1.00 83.75 87 ASP A CA 1
ATOM 696 C C . ASP A 1 87 ? 40.569 2.488 -47.689 1.00 83.75 87 ASP A C 1
ATOM 698 O O . ASP A 1 87 ? 40.594 2.826 -46.501 1.00 83.75 87 ASP A O 1
ATOM 702 N N . ALA A 1 88 ? 39.401 2.267 -48.309 1.00 78.00 88 ALA A N 1
ATOM 703 C CA . ALA A 1 88 ? 38.097 2.386 -47.648 1.00 78.00 88 ALA A CA 1
ATOM 704 C C . ALA A 1 88 ? 37.906 1.366 -46.503 1.00 78.00 88 ALA A C 1
ATOM 706 O O . ALA A 1 88 ? 37.446 1.722 -45.421 1.00 78.00 88 ALA A O 1
ATOM 707 N N . MET A 1 89 ? 38.319 0.111 -46.683 1.00 78.38 89 MET A N 1
ATOM 708 C CA . MET A 1 89 ? 38.231 -0.908 -45.626 1.00 78.38 89 MET A CA 1
ATOM 709 C C . MET A 1 89 ? 39.210 -0.643 -44.472 1.00 78.38 89 MET A C 1
ATOM 711 O O . MET A 1 89 ? 38.878 -0.888 -43.313 1.00 78.38 89 MET A O 1
ATOM 715 N N . GLN A 1 90 ? 40.396 -0.095 -44.755 1.00 82.25 90 GLN A N 1
ATOM 716 C CA . GLN A 1 90 ? 41.365 0.289 -43.722 1.00 82.25 90 GLN A CA 1
ATOM 717 C C . GLN A 1 90 ? 40.862 1.452 -42.863 1.00 82.25 90 GLN A C 1
ATOM 719 O O . GLN A 1 90 ? 41.022 1.432 -41.642 1.00 82.25 90 GLN A O 1
ATOM 724 N N . THR A 1 91 ? 40.213 2.441 -43.480 1.00 79.75 91 THR A N 1
ATOM 725 C CA . THR A 1 91 ? 39.596 3.555 -42.741 1.00 79.75 91 THR A CA 1
ATOM 726 C C . THR A 1 91 ? 38.423 3.086 -41.877 1.00 79.75 91 THR A C 1
ATOM 728 O O . THR A 1 91 ? 38.340 3.486 -40.718 1.00 79.75 91 THR A O 1
ATOM 731 N N . LEU A 1 92 ? 37.582 2.169 -42.371 1.00 75.19 92 LEU A N 1
ATOM 732 C CA . LEU A 1 92 ? 36.512 1.548 -41.578 1.00 75.19 92 LEU A CA 1
ATOM 733 C C . LEU A 1 92 ? 37.055 0.741 -40.387 1.00 75.19 92 LEU A C 1
ATOM 735 O O . LEU A 1 92 ? 36.546 0.867 -39.272 1.00 75.19 92 LEU A O 1
ATOM 739 N N . GLY A 1 93 ? 38.131 -0.026 -40.591 1.00 71.25 93 GLY A N 1
ATOM 740 C CA . GLY A 1 93 ? 38.800 -0.765 -39.517 1.00 71.25 93 GLY A CA 1
ATOM 741 C C . GLY A 1 93 ? 39.399 0.146 -38.437 1.00 71.25 93 GLY A C 1
ATOM 742 O O . GLY A 1 93 ? 39.316 -0.168 -37.250 1.00 71.25 93 GLY A O 1
ATOM 743 N N . ALA A 1 94 ? 39.935 1.310 -38.820 1.00 71.50 94 ALA A N 1
ATOM 744 C CA . ALA A 1 94 ? 40.485 2.297 -37.886 1.00 71.50 94 ALA A CA 1
ATOM 745 C C . ALA A 1 94 ? 39.413 2.984 -37.017 1.00 71.50 94 ALA A C 1
ATOM 747 O O . ALA A 1 94 ? 39.709 3.418 -35.904 1.00 71.50 94 ALA A O 1
ATOM 748 N N . ILE A 1 95 ? 38.165 3.053 -37.492 1.00 71.88 95 ILE A N 1
ATOM 749 C CA . ILE A 1 95 ? 37.026 3.641 -36.764 1.00 71.88 95 ILE A CA 1
ATOM 750 C C . ILE A 1 95 ? 36.467 2.664 -35.700 1.00 71.88 95 ILE A C 1
ATOM 752 O O . ILE A 1 95 ? 35.641 3.043 -34.868 1.00 71.88 95 ILE A O 1
ATOM 756 N N . GLY A 1 96 ? 36.958 1.417 -35.646 1.00 61.03 96 GLY A N 1
ATOM 757 C CA . GLY A 1 96 ? 36.570 0.436 -34.623 1.00 61.03 96 GLY A CA 1
ATOM 758 C C . GLY A 1 96 ? 35.146 -0.101 -34.801 1.00 61.03 96 GLY A C 1
ATOM 759 O O . GLY A 1 96 ? 34.481 -0.460 -33.818 1.00 61.03 96 GLY A O 1
ATOM 760 N N . GLN A 1 97 ? 34.669 -0.110 -36.048 1.00 64.75 97 GLN A N 1
ATOM 761 C CA . GLN A 1 97 ? 33.379 -0.664 -36.433 1.00 64.75 97 GLN A CA 1
ATOM 762 C C . GLN A 1 97 ? 33.558 -2.133 -36.832 1.00 64.75 97 GLN A C 1
ATOM 764 O O . GLN A 1 97 ? 34.380 -2.462 -37.684 1.00 64.75 97 GLN A O 1
ATOM 769 N N . GLU A 1 98 ? 32.800 -3.023 -36.194 1.00 63.44 98 GLU A N 1
ATOM 770 C CA . GLU A 1 98 ? 32.724 -4.425 -36.604 1.00 63.44 98 GLU A CA 1
ATOM 771 C C . GLU A 1 98 ? 31.892 -4.497 -37.891 1.00 63.44 98 GLU A C 1
ATOM 773 O O . GLU A 1 98 ? 30.735 -4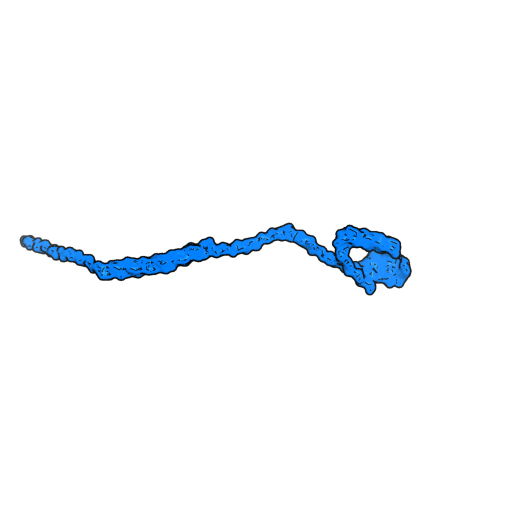.069 -37.917 1.00 63.44 98 GLU A O 1
ATOM 778 N N . ALA A 1 99 ? 32.506 -4.981 -38.969 1.00 64.25 99 ALA A N 1
ATOM 779 C CA . ALA A 1 99 ? 31.865 -5.152 -40.266 1.00 64.25 99 ALA A CA 1
ATOM 780 C C . ALA A 1 99 ? 31.899 -6.630 -40.658 1.00 64.25 99 ALA A C 1
ATOM 782 O O . ALA A 1 99 ? 32.959 -7.262 -40.637 1.00 64.25 99 ALA A O 1
ATOM 783 N N . THR A 1 100 ? 30.743 -7.170 -41.030 1.00 65.00 100 THR A N 1
ATOM 784 C CA . THR A 1 100 ? 30.634 -8.523 -41.578 1.00 65.00 100 THR A CA 1
ATOM 785 C C . THR A 1 100 ? 30.759 -8.418 -43.092 1.00 65.00 100 THR A C 1
ATOM 787 O O . THR A 1 100 ? 29.939 -7.768 -43.741 1.00 65.00 100 THR A O 1
ATOM 790 N N . VAL A 1 101 ? 31.802 -9.029 -43.660 1.00 66.50 101 VAL A N 1
ATOM 791 C CA . VAL A 1 101 ? 32.031 -9.031 -45.111 1.00 66.50 101 VAL A CA 1
ATOM 792 C C . VAL A 1 101 ? 31.440 -10.300 -45.707 1.00 66.50 101 VAL A C 1
ATOM 794 O O . VAL A 1 101 ? 31.842 -11.405 -45.342 1.00 66.50 101 VAL A O 1
ATOM 797 N N . VAL A 1 102 ? 30.511 -10.133 -46.645 1.00 67.81 102 VAL A N 1
ATOM 798 C CA . VAL A 1 102 ? 29.936 -11.231 -47.431 1.00 67.81 102 VAL A CA 1
ATOM 799 C C . VAL A 1 102 ? 30.415 -11.082 -48.873 1.00 67.81 102 VAL A C 1
ATOM 801 O O . VAL A 1 102 ? 30.168 -10.041 -49.487 1.00 67.81 102 VAL A O 1
ATOM 804 N N . ILE A 1 103 ? 31.122 -12.099 -49.378 1.00 68.31 103 ILE A N 1
ATOM 805 C CA . ILE A 1 103 ? 31.675 -12.173 -50.743 1.00 68.31 103 ILE A CA 1
ATOM 806 C C . ILE A 1 103 ? 30.793 -13.076 -51.604 1.00 68.31 103 ILE A C 1
ATOM 808 O O . ILE A 1 103 ? 30.492 -14.194 -51.128 1.00 68.31 103 ILE A O 1
#

Radius of gyration: 44.73 Å; chains: 1; bounding box: 98×30×107 Å

pLDDT: mean 73.57, std 11.36, range [52.78, 95.88]

Secondary structure (DSSP, 8-state):
-PPPPPPPPPPPP-HHHHHHHHHHHHHHHHHHHHHHHHHTT------------------EEEEEEEEETTEEEETTTEEE-HHHHHHHHHHHHHTT--EEEE-